Protein AF-A0A949NU46-F1 (afdb_monomer_lite)

pLDDT: mean 83.63, std 9.04, range [46.66, 91.06]

Radius of gyration: 11.0 Å; chains: 1; bounding box: 25×18×30 Å

Structure (mmCIF, N/CA/C/O backbone):
data_AF-A0A949NU46-F1
#
_entry.id   AF-A0A949NU46-F1
#
loop_
_atom_site.group_PDB
_atom_site.id
_atom_site.type_symbol
_atom_site.label_atom_id
_atom_site.label_alt_id
_atom_site.label_comp_id
_atom_site.label_asym_id
_atom_site.label_entity_id
_atom_site.label_seq_id
_atom_site.pdbx_PDB_ins_code
_atom_site.Cartn_x
_atom_site.Cartn_y
_atom_site.Cartn_z
_atom_site.occupancy
_atom_site.B_iso_or_equiv
_atom_site.auth_seq_id
_atom_site.auth_comp_id
_atom_site.auth_asym_id
_atom_site.auth_at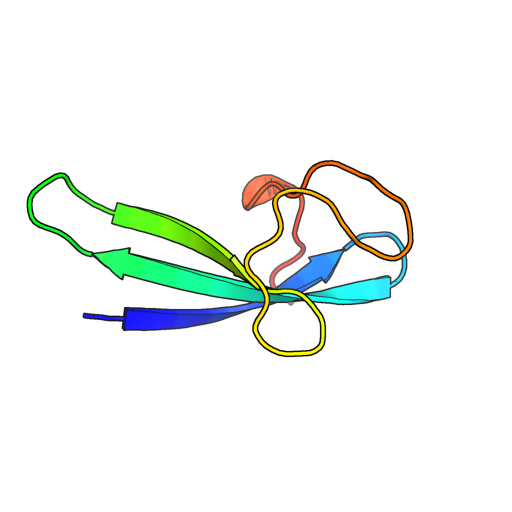om_id
_atom_site.pdbx_PDB_model_num
ATOM 1 N N . MET A 1 1 ? 5.210 11.698 -15.680 1.00 62.59 1 MET A N 1
ATOM 2 C CA . MET A 1 1 ? 3.796 11.897 -15.295 1.00 62.59 1 MET A CA 1
ATOM 3 C C . MET A 1 1 ? 3.610 11.171 -13.982 1.00 62.59 1 MET A C 1
ATOM 5 O O . MET A 1 1 ? 4.137 10.068 -13.874 1.00 62.59 1 MET A O 1
ATOM 9 N N . ILE A 1 2 ? 2.995 11.813 -12.994 1.00 76.75 2 ILE A N 1
ATOM 10 C CA . ILE A 1 2 ? 2.765 11.215 -11.677 1.00 76.75 2 ILE A CA 1
ATOM 11 C C . ILE A 1 2 ? 1.260 11.042 -11.552 1.00 76.75 2 ILE A C 1
ATOM 13 O O . ILE A 1 2 ? 0.528 12.017 -11.726 1.00 76.75 2 ILE A O 1
ATOM 17 N N . TYR A 1 3 ? 0.819 9.811 -11.324 1.00 83.19 3 TYR A N 1
ATOM 18 C CA . TYR A 1 3 ? -0.555 9.526 -10.933 1.00 83.19 3 TYR A CA 1
ATOM 19 C C . TYR A 1 3 ? -0.540 9.158 -9.460 1.00 83.19 3 TYR A C 1
ATOM 21 O O . TYR A 1 3 ? 0.264 8.327 -9.051 1.00 83.19 3 TYR A O 1
ATOM 29 N N . SER A 1 4 ? -1.398 9.791 -8.672 1.00 84.38 4 SER A N 1
ATOM 30 C CA . SER A 1 4 ? -1.598 9.434 -7.274 1.00 84.38 4 SER A CA 1
ATOM 31 C C . SER A 1 4 ? -2.956 8.765 -7.107 1.00 84.38 4 SER A C 1
ATOM 33 O O . SER A 1 4 ? -3.951 9.174 -7.709 1.00 84.38 4 SER A O 1
ATOM 35 N N . GLY A 1 5 ? -2.973 7.708 -6.309 1.00 86.56 5 GLY A N 1
ATOM 36 C CA . GLY A 1 5 ? -4.160 7.002 -5.860 1.00 86.56 5 GLY A CA 1
ATOM 37 C C . GLY A 1 5 ? -4.124 6.830 -4.348 1.00 86.56 5 GLY A C 1
ATOM 38 O O . GLY A 1 5 ? -3.110 7.086 -3.699 1.00 86.56 5 GLY A O 1
ATOM 39 N N . VAL A 1 6 ? -5.243 6.390 -3.792 1.00 87.50 6 VAL A N 1
ATOM 40 C CA . VAL A 1 6 ? -5.345 6.000 -2.388 1.00 87.50 6 VAL A CA 1
ATOM 41 C C . VAL A 1 6 ? -5.881 4.580 -2.366 1.00 87.50 6 VAL A C 1
ATOM 43 O O . VAL A 1 6 ? -6.940 4.313 -2.929 1.00 87.50 6 VAL A O 1
ATOM 46 N N . GLY A 1 7 ? -5.127 3.678 -1.752 1.00 87.88 7 GLY A N 1
ATOM 47 C CA . GLY A 1 7 ? -5.543 2.318 -1.454 1.00 87.88 7 GLY A CA 1
ATOM 48 C C . GLY A 1 7 ? -5.819 2.171 0.034 1.00 87.88 7 GLY A C 1
ATOM 49 O O . GLY A 1 7 ? -5.263 2.891 0.866 1.00 87.88 7 GLY A O 1
ATOM 50 N N . TYR A 1 8 ? -6.667 1.216 0.389 1.00 87.19 8 TYR A N 1
ATOM 51 C CA . TYR A 1 8 ? -6.904 0.880 1.787 1.00 87.19 8 TYR A CA 1
ATOM 52 C C . TYR A 1 8 ? -6.333 -0.499 2.071 1.00 87.19 8 TYR A C 1
ATOM 54 O O . TYR A 1 8 ? -6.696 -1.486 1.435 1.00 87.19 8 TYR A O 1
ATOM 62 N N . CYS A 1 9 ? -5.436 -0.570 3.051 1.00 87.38 9 CYS A N 1
ATOM 63 C CA . CYS A 1 9 ? -4.972 -1.848 3.562 1.00 87.38 9 CYS A CA 1
ATOM 64 C C . CYS A 1 9 ? -6.164 -2.599 4.188 1.00 87.38 9 CYS A C 1
ATOM 66 O O . CYS A 1 9 ? -7.003 -1.954 4.824 1.00 87.38 9 CYS A O 1
ATOM 68 N N . PRO A 1 10 ? -6.229 -3.943 4.124 1.00 84.19 10 PRO A N 1
ATOM 69 C CA . PRO A 1 10 ? -7.311 -4.726 4.733 1.00 84.19 10 PRO A CA 1
ATOM 70 C C . PRO A 1 10 ? -7.537 -4.488 6.236 1.00 84.19 10 PRO A C 1
ATOM 72 O O . PRO A 1 10 ? -8.603 -4.796 6.763 1.00 84.19 10 PRO A O 1
ATOM 75 N N . CYS A 1 11 ? -6.552 -3.932 6.949 1.00 87.44 11 CYS A N 1
ATOM 76 C CA . CYS A 1 11 ? -6.712 -3.507 8.342 1.00 87.44 11 CYS A CA 1
ATOM 77 C C . CYS A 1 11 ? -7.501 -2.190 8.513 1.00 87.44 11 CYS A C 1
ATOM 79 O O . CYS A 1 11 ? -7.767 -1.791 9.644 1.00 87.44 11 CYS A O 1
ATOM 81 N N . GLY A 1 12 ? -7.861 -1.518 7.416 1.00 86.69 12 GLY A N 1
ATOM 82 C CA . GLY A 1 12 ? -8.542 -0.223 7.383 1.00 86.69 12 GLY A CA 1
ATOM 83 C C . GLY A 1 12 ? -7.611 0.991 7.314 1.00 86.69 12 GLY A C 1
ATOM 84 O O . GLY A 1 12 ? -8.098 2.119 7.328 1.00 86.69 12 GLY A O 1
ATOM 85 N N . GLN A 1 13 ? -6.292 0.789 7.248 1.00 88.50 13 GLN A N 1
ATOM 86 C CA . GLN A 1 13 ? -5.329 1.885 7.143 1.00 88.50 13 GLN A CA 1
ATOM 87 C C . GLN A 1 13 ? -5.312 2.468 5.727 1.00 88.50 13 GLN A C 1
ATOM 89 O O . GLN A 1 13 ? -5.209 1.726 4.752 1.00 88.50 13 GLN A O 1
ATOM 94 N N . GLU A 1 14 ? -5.354 3.795 5.630 1.00 90.00 14 GLU A N 1
ATOM 95 C CA . GLU A 1 14 ? -5.185 4.514 4.367 1.00 90.00 14 GLU A CA 1
ATOM 96 C C . GLU A 1 14 ? -3.717 4.502 3.926 1.00 90.00 14 GLU A C 1
ATOM 98 O O . GLU A 1 14 ? -2.821 4.822 4.713 1.00 90.00 14 GLU A O 1
ATOM 103 N N . ILE A 1 15 ? -3.484 4.128 2.670 1.00 89.75 15 ILE A N 1
ATOM 104 C CA . ILE A 1 15 ? -2.172 4.043 2.037 1.00 89.75 15 ILE A CA 1
ATOM 105 C C . ILE A 1 15 ? -2.216 4.857 0.749 1.00 89.75 15 ILE A C 1
ATOM 107 O O . ILE A 1 15 ? -3.044 4.629 -0.130 1.00 89.75 15 ILE A O 1
ATOM 111 N N . TRP A 1 16 ? -1.308 5.809 0.622 1.00 90.81 16 TRP A N 1
ATOM 112 C CA . TRP A 1 16 ? -1.182 6.620 -0.579 1.00 90.81 16 TRP A CA 1
ATOM 113 C C . TRP A 1 16 ? -0.306 5.883 -1.590 1.00 90.81 16 TRP A C 1
ATOM 115 O O . TRP A 1 16 ? 0.709 5.303 -1.221 1.00 90.81 16 TRP A O 1
ATOM 125 N N . ILE A 1 17 ? -0.700 5.866 -2.859 1.00 89.56 17 ILE A N 1
ATOM 126 C CA . ILE A 1 17 ? 0.016 5.151 -3.920 1.00 89.56 17 ILE A CA 1
ATOM 127 C C . ILE A 1 17 ? 0.432 6.161 -4.981 1.00 89.56 17 ILE A C 1
ATOM 129 O O . ILE A 1 17 ? -0.413 6.842 -5.559 1.00 89.56 17 ILE A O 1
ATOM 133 N N . GLU A 1 18 ? 1.725 6.251 -5.265 1.00 90.31 18 GLU A N 1
ATOM 134 C CA . GLU A 1 18 ? 2.259 7.066 -6.351 1.00 90.31 18 GLU A CA 1
ATOM 135 C C . GLU A 1 18 ? 2.784 6.194 -7.486 1.00 90.31 18 GLU A C 1
ATOM 137 O O . GLU A 1 18 ? 3.746 5.441 -7.338 1.00 90.31 18 GLU A O 1
ATOM 142 N N . TYR A 1 19 ? 2.189 6.367 -8.659 1.00 87.31 19 TYR A N 1
ATOM 143 C CA . TYR A 1 19 ? 2.619 5.756 -9.905 1.00 87.31 19 TYR A CA 1
ATOM 144 C C . TYR A 1 19 ? 3.506 6.742 -10.655 1.00 87.31 19 TYR A C 1
ATOM 146 O O . TYR A 1 19 ? 3.065 7.759 -11.205 1.00 87.31 19 TYR A O 1
ATOM 154 N N . LEU A 1 20 ? 4.793 6.433 -10.671 1.00 87.56 20 LEU A N 1
ATOM 155 C CA . LEU A 1 20 ? 5.830 7.219 -11.312 1.00 87.56 20 LEU A CA 1
ATOM 156 C C . LEU A 1 20 ? 6.170 6.565 -12.647 1.00 87.56 20 LEU A C 1
ATOM 158 O O . LEU A 1 20 ? 6.707 5.461 -12.694 1.00 87.56 20 LEU A O 1
ATOM 162 N N . HIS A 1 21 ? 5.896 7.268 -13.742 1.00 85.12 21 HIS A N 1
ATOM 163 C CA . HIS A 1 21 ? 6.345 6.839 -15.064 1.00 85.12 21 HIS A CA 1
ATOM 164 C C . HIS A 1 21 ? 7.718 7.445 -15.379 1.00 85.12 21 HIS A C 1
ATOM 166 O O . HIS A 1 21 ? 7.830 8.666 -15.556 1.00 85.12 21 HIS A O 1
ATOM 172 N N . GLY A 1 22 ? 8.748 6.595 -15.415 1.00 82.94 22 GLY A N 1
ATOM 173 C CA . GLY A 1 22 ? 10.136 6.942 -15.729 1.00 82.94 22 GLY A CA 1
ATOM 174 C C . GLY A 1 22 ? 10.605 6.390 -17.079 1.00 82.94 22 GLY A C 1
ATOM 175 O O . GLY A 1 22 ? 9.822 5.839 -17.847 1.00 82.94 22 GLY A O 1
ATOM 176 N N . ALA A 1 23 ? 11.901 6.540 -17.370 1.00 81.25 23 ALA A N 1
ATOM 177 C CA . ALA A 1 23 ? 12.515 6.001 -18.590 1.00 81.25 23 ALA A CA 1
ATOM 178 C C . ALA A 1 23 ? 12.516 4.460 -18.620 1.00 81.25 23 ALA A C 1
ATOM 180 O O . ALA A 1 23 ? 12.405 3.870 -19.691 1.00 81.25 23 ALA A O 1
ATOM 181 N N . ASP A 1 24 ? 12.585 3.831 -17.444 1.00 82.12 24 ASP A N 1
ATOM 182 C CA . ASP A 1 24 ? 12.618 2.375 -17.259 1.00 82.12 24 ASP A CA 1
ATOM 183 C C . ASP A 1 24 ? 11.218 1.742 -17.114 1.00 82.12 24 ASP A C 1
ATOM 185 O O . ASP A 1 24 ? 11.102 0.542 -16.879 1.00 82.12 24 ASP A O 1
ATOM 189 N N . GLY A 1 25 ? 10.149 2.537 -17.264 1.00 85.25 25 GLY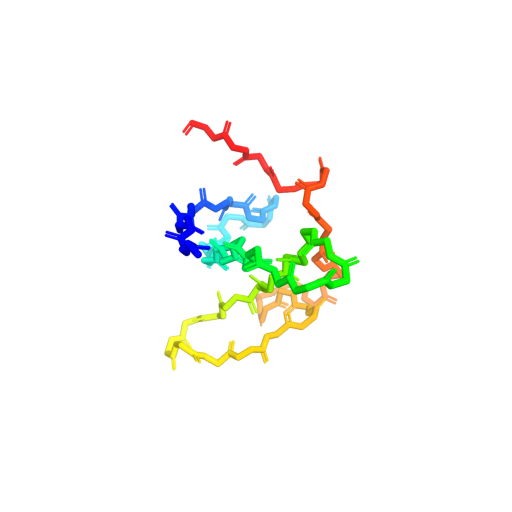 A N 1
ATOM 190 C CA . GLY A 1 25 ? 8.757 2.090 -17.167 1.00 85.25 25 GLY A CA 1
ATOM 191 C C . GLY A 1 25 ? 7.991 2.668 -15.974 1.00 85.25 25 GLY A C 1
ATOM 192 O O . GLY A 1 25 ? 8.345 3.714 -15.420 1.00 85.25 25 GLY A O 1
ATOM 193 N N . TRP A 1 26 ? 6.893 2.000 -15.615 1.00 83.44 26 TRP A N 1
ATOM 194 C CA . TRP A 1 26 ? 6.060 2.348 -14.464 1.00 83.44 26 TRP A CA 1
ATOM 195 C C . TRP A 1 26 ? 6.650 1.763 -13.184 1.00 83.44 26 TRP A C 1
ATOM 197 O O . TRP A 1 26 ? 6.993 0.585 -13.139 1.00 83.44 26 TRP A O 1
ATOM 207 N N . ARG A 1 27 ? 6.744 2.589 -12.143 1.00 86.00 27 ARG A N 1
ATOM 208 C CA . ARG A 1 27 ? 7.039 2.147 -10.779 1.00 86.00 27 ARG A CA 1
ATOM 209 C C . ARG A 1 27 ? 5.983 2.692 -9.828 1.00 86.00 27 ARG A C 1
ATOM 211 O O . ARG A 1 27 ? 5.564 3.841 -9.975 1.00 86.00 27 ARG A O 1
ATOM 218 N N . CYS A 1 28 ? 5.612 1.894 -8.848 1.00 86.00 28 CYS A N 1
ATOM 219 C CA . CYS A 1 28 ? 4.663 2.243 -7.801 1.00 86.00 28 CYS A CA 1
ATOM 220 C C . CYS A 1 28 ? 5.441 2.493 -6.505 1.00 86.00 28 CYS A C 1
ATOM 222 O O . CYS A 1 28 ? 6.460 1.850 -6.245 1.00 86.00 28 CYS A O 1
ATOM 224 N N . ARG A 1 29 ? 4.996 3.460 -5.708 1.00 89.81 29 ARG A N 1
ATOM 225 C CA . ARG A 1 29 ? 5.498 3.716 -4.357 1.00 89.81 29 ARG A CA 1
ATOM 226 C C . ARG A 1 29 ? 4.329 3.853 -3.413 1.00 89.81 29 ARG A C 1
ATOM 228 O O . ARG A 1 29 ? 3.348 4.505 -3.761 1.00 89.81 29 ARG A O 1
ATOM 235 N N . PHE A 1 30 ? 4.466 3.285 -2.225 1.00 90.94 30 PHE A N 1
ATOM 236 C CA . PHE A 1 30 ? 3.467 3.417 -1.180 1.00 90.94 30 PHE A CA 1
ATOM 237 C C . PHE A 1 30 ? 3.938 4.439 -0.156 1.00 90.94 30 PHE A C 1
ATOM 239 O O . PHE A 1 30 ? 5.095 4.446 0.262 1.00 90.94 30 PHE A O 1
ATOM 246 N N . LEU A 1 31 ? 3.029 5.316 0.233 1.00 90.56 31 LEU A N 1
ATOM 247 C CA . LEU A 1 31 ? 3.248 6.403 1.162 1.00 90.56 31 LEU A CA 1
ATOM 248 C C . LEU A 1 31 ? 2.321 6.204 2.360 1.00 90.56 31 LEU A C 1
ATOM 250 O O . LEU A 1 31 ? 1.111 5.994 2.233 1.00 90.56 31 LEU A O 1
ATOM 254 N N . GLY A 1 32 ? 2.920 6.234 3.542 1.00 88.31 32 GLY A N 1
ATOM 255 C CA . GLY A 1 32 ? 2.226 6.146 4.811 1.00 88.31 32 GLY A CA 1
ATOM 256 C C . GLY A 1 32 ? 1.679 7.492 5.280 1.00 88.31 32 GLY A C 1
ATOM 257 O O . GLY A 1 32 ? 1.842 8.517 4.613 1.00 88.31 32 GLY A O 1
ATOM 258 N N . PRO A 1 33 ? 1.072 7.520 6.478 1.00 81.69 33 PRO A N 1
ATOM 259 C CA . PRO A 1 33 ? 0.689 8.766 7.122 1.00 81.69 33 PRO A CA 1
ATOM 260 C C . PRO A 1 33 ? 1.931 9.645 7.329 1.00 81.69 33 PRO A C 1
ATOM 262 O O . PRO A 1 33 ? 2.848 9.273 8.061 1.00 81.69 33 PRO A O 1
ATOM 265 N N . GLY A 1 34 ? 1.946 10.812 6.680 1.00 82.94 34 GLY A N 1
ATOM 266 C CA . GLY A 1 34 ? 3.063 11.761 6.721 1.00 82.94 34 GLY A CA 1
ATOM 267 C C . GLY A 1 34 ? 4.004 11.723 5.513 1.00 82.94 34 GLY A C 1
ATOM 268 O O . GLY A 1 34 ? 5.153 12.130 5.662 1.00 82.94 34 GLY A O 1
ATOM 269 N N . ASP A 1 35 ? 3.544 11.235 4.352 1.00 83.00 35 ASP A N 1
ATOM 270 C CA . ASP A 1 35 ? 4.311 11.212 3.089 1.00 83.00 35 ASP A CA 1
ATOM 271 C C . ASP A 1 35 ? 5.634 10.430 3.183 1.00 83.00 35 ASP A C 1
ATOM 273 O O . ASP A 1 35 ? 6.596 10.676 2.453 1.00 83.00 35 ASP A O 1
ATOM 277 N N . GLN A 1 36 ? 5.704 9.466 4.101 1.00 85.69 36 GLN A N 1
ATOM 278 C CA . GLN A 1 36 ? 6.862 8.594 4.226 1.00 85.69 36 GLN A CA 1
ATOM 279 C C . GLN A 1 36 ? 6.704 7.383 3.311 1.00 85.69 36 GLN A C 1
ATOM 281 O O . GLN A 1 36 ? 5.706 6.673 3.408 1.00 85.69 36 GLN A O 1
ATOM 286 N N . GLU A 1 37 ? 7.703 7.128 2.461 1.00 91.06 37 GLU A N 1
ATOM 287 C CA . GLU A 1 37 ? 7.773 5.900 1.664 1.00 91.06 37 GLU A CA 1
ATOM 288 C C . GLU A 1 37 ? 7.826 4.691 2.603 1.00 91.06 37 GLU A C 1
ATOM 290 O O . GLU A 1 37 ? 8.673 4.616 3.498 1.00 91.06 37 GLU A O 1
ATOM 295 N N . ILE A 1 38 ? 6.880 3.778 2.422 1.00 90.12 38 ILE A N 1
ATOM 296 C CA . ILE A 1 38 ? 6.725 2.571 3.223 1.00 90.12 38 ILE A CA 1
ATOM 297 C C . ILE A 1 38 ? 6.592 1.364 2.303 1.00 90.12 38 ILE A C 1
ATOM 299 O O . ILE A 1 38 ? 5.979 1.430 1.247 1.00 90.12 38 ILE A O 1
ATOM 303 N N . GLU A 1 39 ? 7.129 0.233 2.737 1.00 89.94 39 GLU A N 1
ATOM 304 C CA . GLU A 1 39 ? 6.931 -1.064 2.070 1.00 89.94 39 GLU A CA 1
ATOM 305 C C . GLU A 1 39 ? 5.945 -1.942 2.856 1.00 89.94 39 GLU A C 1
ATOM 307 O O . GLU A 1 39 ? 5.510 -2.995 2.400 1.00 89.94 39 GLU A O 1
ATOM 312 N N . ARG A 1 40 ? 5.592 -1.514 4.075 1.00 90.31 40 ARG A N 1
ATOM 313 C CA . ARG A 1 40 ? 4.709 -2.233 4.992 1.00 90.31 40 ARG A CA 1
ATOM 314 C C . ARG A 1 40 ? 3.704 -1.291 5.622 1.00 90.31 40 ARG A C 1
ATOM 316 O O . ARG A 1 40 ? 4.030 -0.156 5.965 1.00 90.31 40 ARG A O 1
ATOM 323 N N . CYS A 1 41 ? 2.491 -1.786 5.826 1.00 89.19 41 CYS A N 1
ATOM 324 C CA . CYS A 1 41 ? 1.440 -1.053 6.500 1.00 89.19 41 CYS A CA 1
ATOM 325 C C . CYS A 1 41 ? 1.886 -0.702 7.931 1.00 89.19 41 CYS A C 1
ATOM 327 O O . CYS A 1 41 ? 2.206 -1.604 8.703 1.00 89.19 41 CYS A O 1
ATOM 329 N N . PRO A 1 42 ? 1.839 0.571 8.349 1.00 87.88 42 PRO A N 1
ATOM 330 C CA . PRO A 1 42 ? 2.257 0.968 9.693 1.00 87.88 42 PRO A CA 1
ATOM 331 C C . PRO A 1 42 ? 1.315 0.464 10.797 1.00 87.88 42 PRO A C 1
ATOM 333 O O . PRO A 1 42 ? 1.685 0.481 11.966 1.00 87.88 42 PRO A O 1
ATOM 336 N N . ALA A 1 43 ? 0.093 0.044 10.449 1.00 88.06 43 ALA A N 1
ATOM 337 C CA . ALA A 1 43 ? -0.908 -0.401 11.417 1.00 88.06 43 ALA A CA 1
ATOM 338 C C . ALA A 1 43 ? -0.868 -1.914 11.679 1.00 88.06 43 ALA A C 1
ATOM 340 O O . ALA A 1 43 ? -1.099 -2.347 12.803 1.00 88.06 43 ALA A O 1
ATOM 341 N N . CYS A 1 44 ? -0.615 -2.724 10.647 1.00 89.56 44 CYS 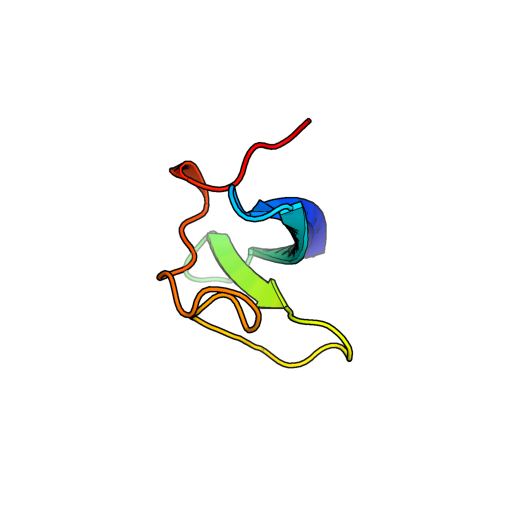A N 1
ATOM 342 C CA . CYS A 1 44 ? -0.650 -4.188 10.741 1.00 89.56 44 CYS A CA 1
ATOM 343 C C . CYS A 1 44 ? 0.654 -4.869 10.304 1.00 89.56 44 CYS A C 1
ATOM 345 O O . CYS A 1 44 ? 0.710 -6.095 10.278 1.00 89.56 44 CYS A O 1
ATOM 347 N N . GLU A 1 45 ? 1.669 -4.085 9.924 1.00 88.25 45 GLU A N 1
ATOM 348 C CA . GLU A 1 45 ? 2.999 -4.526 9.474 1.00 88.25 45 GLU A CA 1
ATOM 349 C C . GLU A 1 45 ? 2.990 -5.452 8.245 1.00 88.25 45 GLU A C 1
ATOM 351 O O . GLU A 1 45 ? 4.021 -6.013 7.873 1.00 88.25 45 GLU A O 1
ATOM 356 N N . ARG A 1 46 ? 1.836 -5.589 7.581 1.00 85.88 46 ARG A N 1
ATOM 357 C CA . ARG A 1 46 ? 1.684 -6.360 6.348 1.00 85.88 46 ARG A CA 1
ATOM 358 C C . ARG A 1 46 ? 2.439 -5.687 5.207 1.00 85.88 46 ARG A C 1
ATOM 360 O O . ARG A 1 46 ? 2.422 -4.465 5.101 1.00 85.88 46 ARG A O 1
ATOM 367 N N . GLU A 1 47 ? 3.071 -6.490 4.362 1.00 88.00 47 GLU A N 1
ATOM 368 C CA . GLU A 1 47 ? 3.682 -6.026 3.116 1.00 88.00 47 GLU A CA 1
ATOM 369 C C . GLU A 1 47 ? 2.630 -5.370 2.217 1.00 88.00 47 GLU A C 1
AT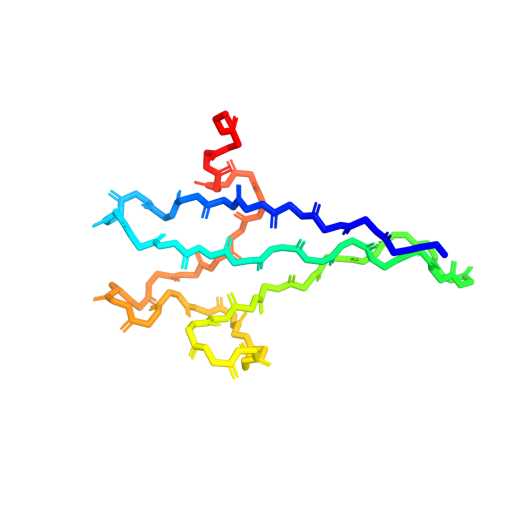OM 371 O O . GLU A 1 47 ? 1.523 -5.887 2.070 1.00 88.00 47 GLU A O 1
ATOM 376 N N . LEU A 1 48 ? 2.950 -4.184 1.705 1.00 84.69 48 LEU A N 1
ATOM 377 C CA . LEU A 1 48 ? 2.067 -3.445 0.816 1.00 84.69 48 LEU A CA 1
ATOM 378 C C . LEU A 1 48 ? 2.335 -3.894 -0.609 1.00 84.69 48 LEU A C 1
ATOM 380 O O . LEU A 1 48 ? 3.448 -3.752 -1.109 1.00 84.69 48 LEU A O 1
ATOM 384 N N . ASP A 1 49 ? 1.291 -4.404 -1.242 1.00 83.25 49 ASP A N 1
ATOM 385 C CA . ASP A 1 49 ? 1.290 -4.767 -2.645 1.00 83.25 49 ASP A CA 1
ATOM 386 C C . ASP A 1 49 ? 0.122 -4.056 -3.328 1.00 83.25 49 ASP A C 1
ATOM 388 O O . ASP A 1 49 ? -0.942 -3.882 -2.730 1.00 83.25 49 ASP A O 1
ATOM 392 N N . GLU A 1 50 ? 0.331 -3.602 -4.561 1.00 76.25 50 GLU A N 1
ATOM 393 C CA . GLU A 1 50 ? -0.698 -2.899 -5.331 1.00 76.25 50 GLU A CA 1
ATOM 394 C C . GLU A 1 50 ? -1.940 -3.776 -5.537 1.00 76.25 50 GLU A C 1
ATOM 396 O O . GLU A 1 50 ? -3.054 -3.264 -5.471 1.00 76.25 50 GLU A O 1
ATOM 401 N N . ASP A 1 51 ? -1.753 -5.085 -5.719 1.00 74.69 51 ASP A N 1
ATOM 402 C CA . ASP A 1 51 ? -2.825 -6.054 -5.960 1.00 74.69 51 ASP A CA 1
ATOM 403 C C . ASP A 1 51 ? -3.624 -6.351 -4.669 1.00 74.69 51 ASP A C 1
ATOM 405 O O . ASP A 1 51 ? -4.817 -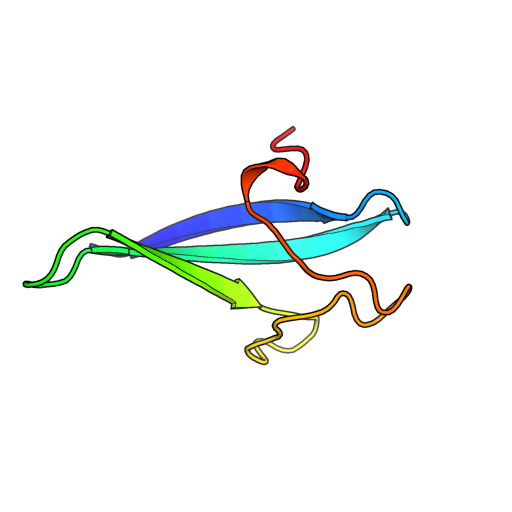6.645 -4.730 1.00 74.69 51 ASP A O 1
ATOM 409 N N . ASP A 1 52 ? -2.998 -6.228 -3.485 1.00 70.00 52 ASP A N 1
ATOM 410 C CA . ASP A 1 52 ? -3.656 -6.413 -2.170 1.00 70.00 52 ASP A CA 1
ATOM 411 C C . ASP A 1 52 ? -4.364 -5.132 -1.683 1.00 70.00 52 ASP A C 1
ATOM 413 O O . ASP A 1 52 ? -5.206 -5.175 -0.779 1.00 70.00 52 ASP A O 1
ATOM 417 N N . LEU A 1 53 ? -4.030 -3.972 -2.261 1.00 73.75 53 LEU A N 1
ATOM 418 C CA . LEU A 1 53 ? -4.657 -2.698 -1.930 1.00 73.75 53 LEU A CA 1
ATOM 419 C C . LEU A 1 53 ? -5.966 -2.535 -2.703 1.00 73.75 53 LEU A C 1
ATOM 421 O O . LEU A 1 53 ? -5.985 -2.273 -3.905 1.00 73.75 53 LEU A O 1
ATOM 425 N N . GLU A 1 54 ? -7.086 -2.614 -1.981 1.00 62.25 54 GLU A N 1
ATOM 426 C CA . GLU A 1 54 ? -8.398 -2.385 -2.581 1.00 62.25 54 GLU A CA 1
ATOM 427 C C . GLU A 1 54 ? -8.495 -0.934 -3.076 1.00 62.25 54 GLU A C 1
ATOM 429 O O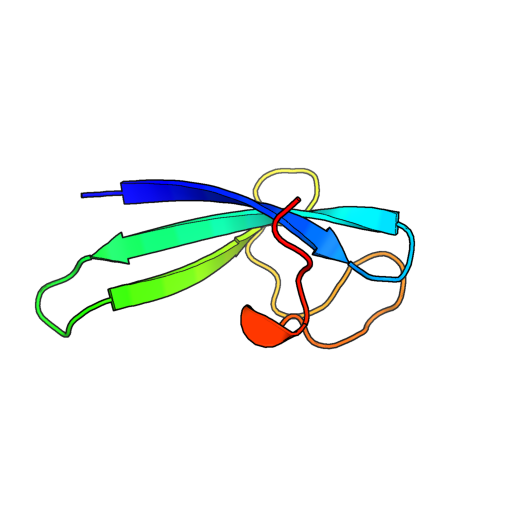 . GLU A 1 54 ? -8.594 0.019 -2.294 1.00 62.25 54 GLU A O 1
ATOM 434 N N . SER A 1 55 ? -8.462 -0.773 -4.399 1.00 52.69 55 SER A N 1
ATOM 435 C CA . SER A 1 55 ? -8.800 0.473 -5.084 1.00 52.69 55 SER A CA 1
ATOM 436 C C . SER A 1 55 ? -10.322 0.587 -5.119 1.00 52.69 55 SER A C 1
ATOM 438 O O . SER A 1 55 ? -10.970 -0.018 -5.974 1.00 52.69 55 SER A O 1
ATOM 440 N N . ARG A 1 56 ? -10.905 1.293 -4.147 1.00 46.66 56 ARG A N 1
ATOM 441 C CA . ARG A 1 56 ? -12.358 1.499 -4.072 1.00 46.66 56 ARG A CA 1
ATOM 442 C C . ARG A 1 56 ? -12.816 2.731 -4.844 1.00 46.66 56 ARG A C 1
ATOM 444 O O . ARG A 1 56 ? -12.151 3.781 -4.719 1.00 46.66 56 ARG A O 1
#

Secondary structure (DSSP, 8-state):
-EEEEEEE-TTS-EEEEEEEEETTEEEEEEE-TTS-EESB-TTT-PBP-TTTSB--

Foldseek 3Di:
DKDKAWFAAPVRAIWIWIWDQDPVGTDIFIAHPPRDTDQAHPPPRHGDDPVNTDRD

Sequence (56 aa):
MIYSGVGYCPCGQEIWIEYLHGADGWRCRFLGPGDQEIERCPACERELDEDDLESR

=== Feature glossary ===
Reading guide. The protein is described through the following features:

Foldseek 3Di. A 3Di character summarizes, for each residue, the relative orientation of the Cα frame of its nearest spatial neighbor. Because it encodes fold topology rather than chemistry, 3Di alignments detect remote structural similarity that sequence alignment misses.

Contact-map, Ramachandran, and PAE plots. Plot images: a contact map (which residues are close in 3D, as an N×N binary image), a Ramachandran scatter (backbone torsion angles, revealing secondary-structure composition at a glance), and — for AlphaFold structures — a PAE heatmap (pairwise prediction confidence).

Radius of gyration, Cα contacts, bounding box. Radius of gyration (Rg) is the root-mean-square distance of Cα atoms from their centroid — a single number for overall size and compactness. A globular domain of N residues has Rg ≈ 2.2·N^0.38 Å; an extended or disordered chain has a much larger Rg. The Cα contact count is the number of residue pairs whose Cα atoms are within 8 Å and are more than four positions apart in sequence — a standard proxy for tertiary packing density. The bounding box is the smallest axis-aligned box enclosing all Cα atoms.

Secondary structure (8-state, DSSP). Eight-state secondary structure (DSSP): H is the canonical α-helix, G the tighter 3₁₀-helix, I the wider π-helix; E/B are β-structure, T and S are turns and bends, and '-' is everything else. DSSP derives these from the pattern of main-chain N–H···O=C hydrogen bonds, not from the sequence.

B-factor. B-factor (Debye–Waller factor) reflects atomic displacement in the crystal lattice. It is an experimental observable (units Å²), not a prediction; low values mean the atom is pinned down, high values mean it moves or is heterogeneous across the crystal.

pLDDT. pLDDT is the predicted lDDT-Cα score: AlphaFold's confidence that the local environment of each residue (all inter-atomic distances within 15 Å) is correctly placed. It is a per-residue number between 0 and 100, with higher meaning more reliable.

Nearest PDB structures. Nearest PDB neighbors are the top structural matches found by Foldseek when searching this structure against the entire Protein Data Bank. Each hit reports a TM-score (0 to 1; >0.5 almost always implies the same fold) and an E-value. These are *structural* homologs — they may share no detectable sequence similarity.

Solvent-accessible surface area. Accessible surface area quantifies burial. A residue with SASA near zero is packed into the hydrophobic core; one with SASA >100 Å² sits on the surface. Computed here via the Shrake–Rupley numerical algorithm with a 1.4 Å probe.

Rendered structure images. Structure images are PyMOL renders from six orthogonal camera directions. Cartoon representation draws helices as coils and strands as arrows; sticks shows the backbone as bonds; surface shows the solvent-excluded envelope. Rainbow coloring maps sequence position to hue (blue→red, N→C); chain coloring assigns a distinct color per polypeptide.

Backbone torsions (φ/ψ). φ (phi) and ψ (psi) are the two rotatable backbone dihedrals per residue: φ is the C(i-1)–N–Cα–C torsion, ψ is the N–Cα–C–N(i+1) torsion, both in degrees on (−180°, 180°]. α-helical residues cluster near (−60°, −45°); β-strand residues near (−120°, +130°). A Ramachandran plot is simply a scatter of (φ, ψ) for every residue.

Predicted aligned error. Predicted Aligned Error (PAE) is an AlphaFold confidence matrix: entry (i, j) is the expected error in the position of residue j, in ångströms, when the prediction is superimposed on the true structure at residue i. Low PAE within a block of residues means that block is internally rigid and well-predicted; high PAE between two blocks means their relative placement is uncertain even if each block individually is confident.

mmCIF coordinates. Structure coordinates are given as an mmCIF _atom_site loop: one row per atom with element, residue name, chain id, sequence number, and x/y/z position in Å. Only the four main-chain atoms per residue are included here; side chains are omitted to keep the record compact.

InterPro / GO / CATH / organism. Database cross-references. InterPro integrates a dozen domain/family signature databases into unified entries with residue-range hits. GO terms attach function/process/location labels with evidence codes. CATH codes position the fold in a four-level structural taxonomy. Organism is the NCBI-taxonomy species name.

Secondary structure (3-state, P-SEA). SS3 is a coarse helix/strand/coil call (letters a/b/c) made by the P-SEA algorithm from inter-Cα distances and dihedrals. It is less detailed than DSSP but needs only Cα positions.

Sequence. Sequence gives the chain of amino acids in standard one-letter code (A=alanine, C=cysteine, …, Y=tyrosine), read N→C. It is the only feature that is directly encoded by the gene; all structural features are derived from the folded form of this sequence.